Protein AF-A0A1J3I1K5-F1 (afdb_monomer_lite)

Radius of gyration: 16.77 Å; chains: 1; bounding box: 33×22×44 Å

Structure (mmCIF, N/CA/C/O backbone):
data_AF-A0A1J3I1K5-F1
#
_entry.id   AF-A0A1J3I1K5-F1
#
loop_
_atom_site.group_PDB
_atom_site.id
_atom_site.type_symbol
_atom_site.label_atom_id
_atom_site.label_alt_id
_atom_site.label_comp_id
_atom_site.label_asym_id
_atom_site.label_entity_id
_atom_site.label_seq_id
_atom_site.pdbx_PDB_ins_code
_atom_site.Cartn_x
_atom_site.Cartn_y
_atom_site.Ca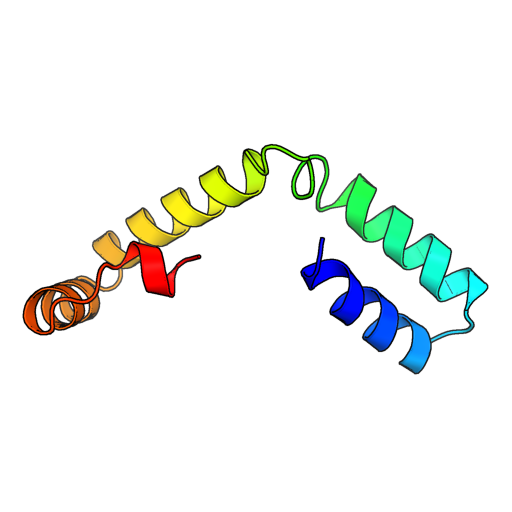rtn_z
_atom_site.occupancy
_atom_site.B_iso_or_equiv
_atom_site.auth_seq_id
_atom_site.auth_comp_id
_atom_site.auth_asym_id
_atom_site.auth_atom_id
_atom_site.pdbx_PDB_model_num
ATOM 1 N N . CYS A 1 1 ? 9.097 -6.023 -3.704 1.00 67.06 1 CYS A N 1
ATOM 2 C CA . CYS A 1 1 ? 7.835 -6.022 -2.931 1.00 67.06 1 CYS A CA 1
ATOM 3 C C . CYS A 1 1 ? 6.688 -6.541 -3.815 1.00 67.06 1 CYS A C 1
ATOM 5 O O . CYS A 1 1 ? 6.708 -6.247 -5.004 1.00 67.06 1 CYS A O 1
ATOM 7 N N . GLN A 1 2 ? 5.730 -7.335 -3.304 1.00 75.69 2 GLN A N 1
ATOM 8 C CA . GLN A 1 2 ? 4.710 -8.013 -4.142 1.00 75.69 2 GLN A CA 1
ATOM 9 C C . GLN A 1 2 ? 3.697 -7.055 -4.800 1.00 75.69 2 GLN A C 1
ATOM 11 O O . GLN A 1 2 ? 3.218 -7.341 -5.896 1.00 75.69 2 GLN A O 1
ATOM 16 N N . ALA A 1 3 ? 3.410 -5.905 -4.183 1.00 82.75 3 ALA A N 1
ATOM 17 C CA . ALA A 1 3 ? 2.438 -4.936 -4.699 1.00 82.75 3 ALA A CA 1
ATOM 18 C C . ALA A 1 3 ? 2.857 -4.294 -6.039 1.00 82.75 3 ALA A C 1
ATOM 20 O O . ALA A 1 3 ? 2.009 -4.024 -6.887 1.00 82.75 3 ALA A O 1
ATOM 21 N N . MET A 1 4 ? 4.164 -4.132 -6.285 1.00 91.38 4 MET A N 1
ATOM 22 C CA . MET A 1 4 ? 4.694 -3.544 -7.529 1.00 91.38 4 MET A CA 1
ATOM 23 C C . MET A 1 4 ? 4.307 -4.339 -8.781 1.00 91.38 4 MET A C 1
ATOM 25 O O . MET A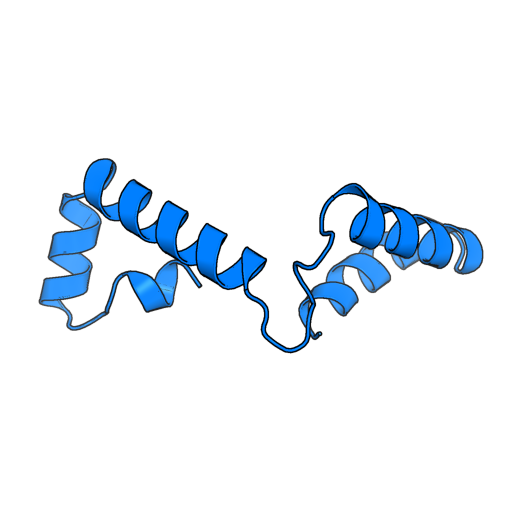 1 4 ? 4.146 -3.764 -9.856 1.00 91.38 4 MET A O 1
ATOM 29 N N . ASN A 1 5 ? 4.106 -5.652 -8.645 1.00 93.38 5 ASN A N 1
ATOM 30 C CA . ASN A 1 5 ? 3.765 -6.521 -9.769 1.00 93.38 5 ASN A CA 1
ATOM 31 C C . ASN A 1 5 ? 2.415 -6.147 -10.394 1.00 93.38 5 ASN A C 1
ATOM 33 O O . ASN A 1 5 ? 2.248 -6.277 -11.605 1.00 93.38 5 ASN A O 1
ATOM 37 N N . PHE A 1 6 ? 1.468 -5.651 -9.591 1.00 93.56 6 PHE A N 1
ATOM 38 C CA . PHE A 1 6 ? 0.176 -5.186 -10.095 1.00 93.56 6 PHE A CA 1
ATOM 39 C C . PHE A 1 6 ? 0.323 -3.921 -10.940 1.00 93.56 6 PHE A C 1
ATOM 41 O O . PHE A 1 6 ? -0.248 -3.855 -12.028 1.00 93.56 6 PHE A O 1
ATOM 48 N N . PHE A 1 7 ? 1.125 -2.953 -10.485 1.00 94.56 7 PHE A N 1
ATOM 49 C CA . PHE A 1 7 ? 1.420 -1.749 -11.262 1.00 94.56 7 PHE A CA 1
ATOM 50 C C . PHE A 1 7 ? 2.139 -2.096 -12.565 1.00 94.56 7 PHE A C 1
ATOM 52 O O . PHE A 1 7 ? 1.708 -1.658 -13.628 1.00 94.56 7 PHE A O 1
ATOM 59 N N . ALA A 1 8 ? 3.169 -2.944 -12.508 1.00 96.25 8 ALA A N 1
ATOM 60 C CA . ALA A 1 8 ? 3.893 -3.392 -13.694 1.00 96.25 8 ALA A CA 1
ATOM 61 C C . ALA A 1 8 ? 2.960 -4.074 -14.710 1.00 96.25 8 ALA A C 1
ATOM 63 O O . ALA A 1 8 ? 2.960 -3.711 -15.884 1.00 96.25 8 ALA A O 1
ATOM 64 N N . ALA A 1 9 ? 2.120 -5.014 -14.262 1.00 97.00 9 ALA A N 1
ATOM 65 C CA . ALA A 1 9 ? 1.175 -5.710 -15.132 1.00 97.00 9 ALA A CA 1
ATOM 66 C C . ALA A 1 9 ? 0.147 -4.753 -15.756 1.00 97.00 9 ALA A C 1
ATOM 68 O O . ALA A 1 9 ? -0.118 -4.840 -16.953 1.00 97.00 9 ALA A O 1
ATOM 69 N N . LEU A 1 10 ? -0.408 -3.822 -14.973 1.00 97.44 10 LEU A N 1
ATOM 70 C CA . LEU A 1 10 ? -1.356 -2.830 -15.478 1.00 97.44 10 LEU A CA 1
ATOM 71 C C . LEU A 1 10 ? -0.707 -1.906 -16.515 1.00 97.44 10 LEU A C 1
ATOM 73 O O . LEU A 1 10 ? -1.294 -1.660 -17.563 1.00 97.44 10 LEU A O 1
ATOM 77 N N . LEU A 1 11 ? 0.507 -1.420 -16.251 1.00 98.00 11 LEU A N 1
ATOM 78 C CA . LEU A 1 11 ? 1.233 -0.558 -17.181 1.00 98.00 11 LEU A CA 1
ATOM 79 C C . LEU A 1 11 ? 1.569 -1.306 -18.478 1.00 98.00 11 LEU A C 1
ATOM 81 O O . LEU A 1 11 ? 1.326 -0.774 -19.556 1.00 98.00 11 LEU A O 1
ATOM 85 N N . LEU A 1 12 ? 2.014 -2.563 -18.396 1.00 98.25 12 LEU A N 1
ATOM 86 C CA . LEU A 1 12 ? 2.294 -3.404 -19.569 1.00 98.25 12 LEU A CA 1
ATOM 87 C C . LEU A 1 12 ? 1.056 -3.684 -20.434 1.00 98.25 12 LEU A C 1
ATOM 89 O O . LEU A 1 12 ? 1.186 -3.901 -21.636 1.00 98.25 12 LEU A O 1
ATOM 93 N N . LEU A 1 13 ? -0.147 -3.667 -19.853 1.00 98.31 13 LEU A N 1
ATOM 94 C CA . LEU A 1 13 ? -1.392 -3.759 -20.622 1.00 98.31 13 LEU A CA 1
ATOM 95 C C . LEU A 1 13 ? -1.710 -2.470 -21.395 1.00 98.31 13 LEU A C 1
ATOM 97 O O . LEU A 1 13 ? -2.442 -2.521 -22.382 1.00 98.31 13 LEU A O 1
ATOM 101 N N . LEU A 1 14 ? -1.202 -1.322 -20.942 1.00 98.06 14 LEU A N 1
ATOM 102 C CA . LEU A 1 14 ? -1.570 0.001 -21.453 1.00 98.06 14 LEU A CA 1
ATOM 103 C C . LEU A 1 14 ? -0.508 0.618 -22.370 1.00 98.06 14 LEU A C 1
ATOM 105 O O . LEU A 1 14 ? -0.842 1.473 -23.191 1.00 98.06 14 LEU A O 1
ATOM 109 N N . MET A 1 15 ? 0.760 0.227 -22.235 1.00 98.19 15 MET A N 1
ATOM 110 C CA . MET A 1 15 ? 1.870 0.823 -22.977 1.00 98.19 15 MET A CA 1
ATOM 111 C C . MET A 1 15 ? 3.011 -0.173 -23.244 1.00 98.19 15 MET A C 1
ATOM 113 O O . MET A 1 15 ? 3.084 -1.213 -22.590 1.00 98.19 15 MET A O 1
ATOM 117 N N . PRO A 1 16 ? 3.921 0.132 -24.194 1.00 98.50 16 PRO A N 1
ATOM 118 C CA . PRO A 1 16 ? 5.107 -0.684 -24.444 1.00 98.50 16 PRO A CA 1
ATOM 119 C C . PRO A 1 16 ? 5.985 -0.845 -23.199 1.00 98.50 16 PRO A C 1
ATOM 121 O O . PRO A 1 16 ? 6.029 0.043 -22.350 1.00 98.50 16 PRO A O 1
ATOM 124 N N . GLU A 1 17 ? 6.731 -1.948 -23.143 1.00 98.19 17 GLU A N 1
ATOM 125 C CA . GLU A 1 17 ? 7.559 -2.347 -21.996 1.00 98.19 17 GLU A CA 1
ATOM 126 C C . GLU A 1 17 ? 8.470 -1.232 -21.469 1.00 98.19 17 GLU A C 1
ATOM 128 O O . GLU A 1 17 ? 8.464 -0.957 -20.272 1.00 98.19 17 GLU A O 1
ATOM 133 N N . GLU A 1 18 ? 9.202 -0.545 -22.349 1.00 98.12 18 GLU A N 1
ATOM 134 C CA . GLU A 1 18 ? 10.110 0.536 -21.949 1.00 98.12 18 GLU A CA 1
ATOM 135 C C . GLU A 1 18 ? 9.362 1.690 -21.264 1.00 98.12 18 GLU A C 1
ATOM 137 O O . GLU A 1 18 ? 9.767 2.161 -20.202 1.00 98.12 18 GLU A O 1
ATOM 142 N N . ASN A 1 19 ? 8.218 2.101 -21.816 1.00 98.25 19 ASN A N 1
ATOM 143 C CA . ASN A 1 19 ? 7.398 3.152 -21.216 1.00 98.25 19 ASN A CA 1
ATOM 144 C C . ASN A 1 19 ? 6.794 2.691 -19.885 1.00 98.25 19 ASN A C 1
ATOM 146 O O . ASN A 1 19 ? 6.714 3.483 -18.946 1.00 98.25 19 ASN A O 1
ATOM 150 N N . ALA A 1 20 ? 6.386 1.422 -19.792 1.00 98.19 20 ALA A N 1
ATOM 151 C CA . ALA A 1 20 ? 5.839 0.839 -18.572 1.00 98.19 20 ALA A CA 1
ATOM 152 C C . ALA A 1 20 ? 6.892 0.813 -17.457 1.00 98.19 20 ALA A C 1
ATOM 154 O O . ALA A 1 20 ? 6.589 1.174 -16.323 1.00 98.19 20 ALA A O 1
ATOM 155 N N . PHE A 1 21 ? 8.134 0.457 -17.791 1.00 97.31 21 PHE A N 1
ATOM 156 C CA . PHE A 1 21 ? 9.260 0.458 -16.863 1.00 97.31 21 PHE A CA 1
ATOM 157 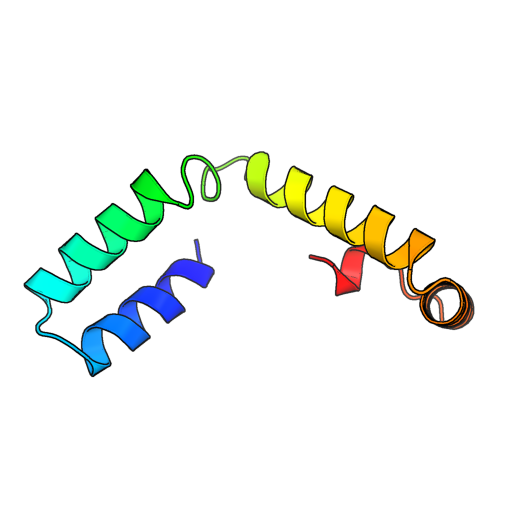C C . PHE A 1 21 ? 9.541 1.857 -16.306 1.00 97.31 21 PHE A C 1
ATOM 159 O O . PHE A 1 21 ? 9.551 2.042 -15.090 1.00 97.31 21 PHE A O 1
ATOM 166 N N . TRP A 1 22 ? 9.700 2.859 -17.176 1.00 97.81 22 TRP A N 1
ATOM 167 C CA . TRP A 1 22 ? 9.983 4.226 -16.729 1.00 97.81 22 TRP A CA 1
ATOM 168 C C . TRP A 1 22 ? 8.809 4.856 -15.981 1.00 97.81 22 TRP A C 1
ATOM 170 O O . TRP A 1 22 ? 9.021 5.572 -15.006 1.00 97.81 22 TRP A O 1
ATOM 180 N N . SER A 1 23 ? 7.574 4.544 -16.380 1.00 97.38 23 SER A N 1
ATOM 181 C CA . SER A 1 23 ? 6.384 4.985 -15.647 1.00 97.38 23 SER A CA 1
ATOM 182 C C . SER A 1 23 ? 6.317 4.355 -14.259 1.00 97.38 23 SER A C 1
ATOM 184 O O . SER A 1 23 ? 5.980 5.041 -13.302 1.00 97.38 23 SER A O 1
ATOM 186 N N . LEU A 1 24 ? 6.659 3.068 -14.127 1.00 96.38 24 LEU A N 1
ATOM 187 C CA . LEU A 1 24 ? 6.712 2.401 -12.829 1.00 96.38 24 LEU A CA 1
ATOM 188 C C . LEU A 1 24 ? 7.762 3.049 -11.925 1.00 96.38 24 LEU A C 1
ATOM 190 O O . LEU A 1 24 ? 7.440 3.348 -10.782 1.00 96.38 24 LEU A O 1
ATOM 194 N N . ILE A 1 25 ? 8.973 3.306 -12.433 1.00 95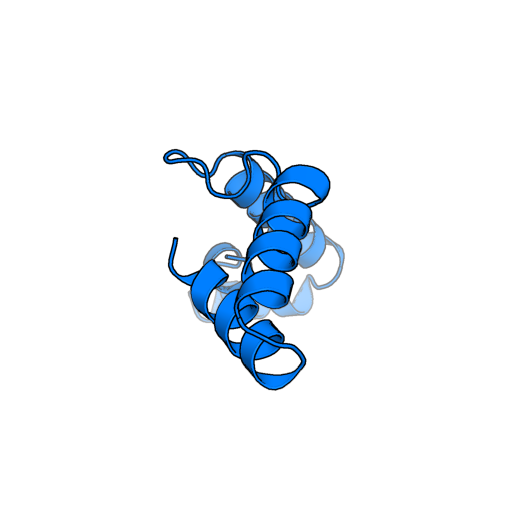.12 25 ILE A N 1
ATOM 195 C CA . ILE A 1 25 ? 10.020 4.002 -11.669 1.00 95.12 25 ILE A CA 1
ATOM 196 C C . ILE A 1 25 ? 9.524 5.369 -11.200 1.00 95.12 25 ILE A C 1
ATOM 198 O O . ILE A 1 25 ? 9.564 5.633 -10.006 1.00 95.12 25 ILE A O 1
ATOM 202 N N . GLY A 1 26 ? 8.982 6.191 -12.105 1.00 96.00 26 GLY A N 1
ATOM 203 C CA . GLY A 1 26 ? 8.454 7.507 -11.735 1.00 96.00 26 GLY A CA 1
ATOM 204 C C . GLY A 1 26 ? 7.348 7.422 -10.682 1.00 96.00 26 GLY A C 1
ATOM 205 O O . GLY A 1 26 ? 7.347 8.185 -9.727 1.00 96.00 26 GLY A O 1
ATOM 206 N N . ILE A 1 27 ? 6.437 6.447 -10.785 1.00 94.75 27 ILE A N 1
ATOM 207 C CA . ILE A 1 27 ? 5.396 6.243 -9.767 1.00 94.75 27 ILE A CA 1
ATOM 208 C C . ILE A 1 27 ? 6.011 5.915 -8.404 1.00 94.75 27 ILE A C 1
ATOM 210 O O . ILE A 1 27 ? 5.593 6.480 -7.394 1.00 94.75 27 ILE A O 1
ATOM 214 N N . ILE A 1 28 ? 6.968 4.987 -8.364 1.00 93.31 28 ILE A N 1
ATOM 215 C CA . ILE A 1 28 ? 7.578 4.551 -7.108 1.00 93.31 28 ILE A CA 1
ATOM 216 C C . ILE A 1 28 ? 8.395 5.677 -6.477 1.00 93.31 28 ILE A C 1
ATOM 218 O O . ILE A 1 28 ? 8.209 5.943 -5.296 1.00 93.31 28 ILE A O 1
ATOM 222 N N . ASP A 1 29 ? 9.228 6.363 -7.251 1.00 92.50 29 ASP A N 1
ATOM 223 C CA . ASP A 1 29 ? 10.121 7.392 -6.720 1.00 92.50 29 ASP A CA 1
ATOM 224 C C . ASP A 1 29 ? 9.362 8.680 -6.358 1.00 92.50 29 ASP A C 1
ATOM 226 O O . ASP A 1 29 ? 9.607 9.257 -5.299 1.00 92.50 29 ASP A O 1
ATOM 230 N N . ASP A 1 30 ? 8.398 9.114 -7.181 1.00 94.25 30 ASP A N 1
ATOM 231 C CA . ASP A 1 30 ? 7.718 10.400 -6.975 1.00 94.25 30 ASP A CA 1
ATOM 232 C C . ASP A 1 30 ? 6.545 10.317 -5.982 1.00 94.25 30 ASP A C 1
ATOM 234 O O . ASP A 1 30 ? 6.262 11.294 -5.284 1.00 94.25 30 ASP A O 1
ATOM 238 N N . TYR A 1 31 ? 5.834 9.182 -5.916 1.00 91.75 31 TYR A N 1
ATOM 239 C CA . TYR A 1 31 ? 4.621 9.039 -5.090 1.00 91.75 31 TYR A CA 1
ATOM 240 C C . TYR A 1 31 ? 4.770 8.069 -3.921 1.00 91.75 31 TYR A C 1
ATOM 242 O O . TYR A 1 31 ? 4.039 8.194 -2.941 1.00 91.75 31 TYR A O 1
ATOM 250 N N . PHE A 1 32 ? 5.682 7.102 -4.015 1.00 91.06 32 PHE A N 1
ATOM 251 C CA . PHE A 1 32 ? 5.867 6.049 -3.015 1.00 91.06 32 PHE A CA 1
ATOM 252 C C . PHE A 1 32 ? 7.316 5.984 -2.512 1.00 91.06 32 PHE A C 1
ATOM 254 O O . PHE A 1 32 ? 7.804 4.896 -2.184 1.00 91.06 32 PHE A O 1
ATOM 261 N N . SER A 1 33 ? 8.002 7.135 -2.448 1.00 89.81 33 SER A N 1
ATOM 262 C CA . SER A 1 33 ? 9.356 7.229 -1.887 1.00 89.81 33 SER A CA 1
ATOM 263 C C . SER A 1 33 ? 9.397 6.551 -0.523 1.00 89.81 33 SER A C 1
ATOM 265 O O . SER A 1 33 ? 8.517 6.766 0.307 1.00 89.81 33 SER A O 1
ATOM 267 N N . ASP A 1 34 ? 10.392 5.687 -0.316 1.00 89.06 34 ASP A N 1
ATOM 268 C CA . ASP A 1 34 ? 10.629 4.923 0.919 1.00 89.06 34 ASP A CA 1
ATOM 269 C C . ASP A 1 34 ? 9.500 3.969 1.367 1.00 89.06 34 ASP A C 1
ATOM 271 O O . ASP A 1 34 ? 9.688 3.161 2.284 1.00 89.06 34 ASP A O 1
ATOM 275 N N . TYR A 1 35 ? 8.365 3.951 0.661 1.00 90.75 35 TYR A N 1
ATOM 276 C CA . TYR A 1 35 ? 7.199 3.116 0.958 1.00 90.75 35 TYR A CA 1
ATOM 277 C C . TYR A 1 35 ? 7.502 1.622 0.850 1.00 90.75 35 TYR A C 1
ATOM 279 O O . TYR A 1 35 ? 7.016 0.804 1.630 1.00 90.75 35 TYR A O 1
ATOM 287 N N . TYR A 1 36 ? 8.349 1.268 -0.115 1.00 87.75 36 TYR A N 1
ATOM 288 C CA . TYR A 1 36 ? 8.779 -0.102 -0.380 1.00 87.75 36 TYR A CA 1
ATOM 289 C C . TYR A 1 36 ? 10.207 -0.393 0.101 1.00 87.75 36 TYR A C 1
ATOM 291 O O . TYR A 1 36 ? 10.850 -1.311 -0.416 1.00 87.75 36 TYR A O 1
ATOM 299 N N . SER A 1 37 ? 10.701 0.384 1.072 1.00 89.81 37 SER A N 1
ATOM 300 C CA . SER A 1 37 ? 11.942 0.091 1.798 1.00 89.81 37 SER A CA 1
ATOM 301 C C . SER A 1 37 ? 11.880 -1.276 2.496 1.00 89.81 37 SER A C 1
ATOM 303 O O . SER A 1 37 ? 10.807 -1.847 2.676 1.00 89.81 37 SER A O 1
ATOM 305 N N . GLU A 1 38 ? 13.030 -1.817 2.906 1.00 87.81 38 GLU A N 1
ATOM 306 C CA . GLU A 1 38 ? 13.086 -3.108 3.614 1.00 87.81 38 GLU A CA 1
ATOM 307 C C . GLU A 1 38 ? 12.296 -3.081 4.932 1.00 87.81 38 GLU A C 1
ATOM 309 O O . GLU A 1 38 ? 11.628 -4.052 5.281 1.00 87.81 38 GLU A O 1
ATOM 314 N N . GLU A 1 39 ? 12.320 -1.943 5.628 1.00 90.19 39 GLU A N 1
ATOM 315 C CA . GLU A 1 39 ? 11.603 -1.741 6.889 1.00 90.19 39 GLU A CA 1
ATOM 316 C C . GLU A 1 39 ? 10.133 -1.335 6.682 1.00 90.19 39 GLU A C 1
ATOM 318 O O . GLU A 1 39 ? 9.333 -1.436 7.612 1.00 90.19 39 GLU A O 1
ATOM 323 N N . MET A 1 40 ? 9.758 -0.892 5.473 1.00 91.50 40 MET A N 1
ATOM 324 C CA . MET A 1 40 ? 8.402 -0.456 5.108 1.00 91.50 40 MET A CA 1
ATOM 325 C C . MET A 1 40 ? 7.799 0.563 6.090 1.00 91.50 40 MET A C 1
ATOM 327 O O . MET A 1 40 ? 6.602 0.522 6.378 1.00 91.50 40 MET A O 1
ATOM 331 N N . ILE A 1 41 ? 8.623 1.464 6.640 1.00 93.25 41 ILE A N 1
ATOM 332 C CA . ILE A 1 41 ? 8.200 2.394 7.701 1.00 93.25 41 ILE A CA 1
ATOM 333 C C . ILE A 1 41 ? 7.026 3.256 7.239 1.00 93.25 41 ILE A C 1
ATOM 335 O O 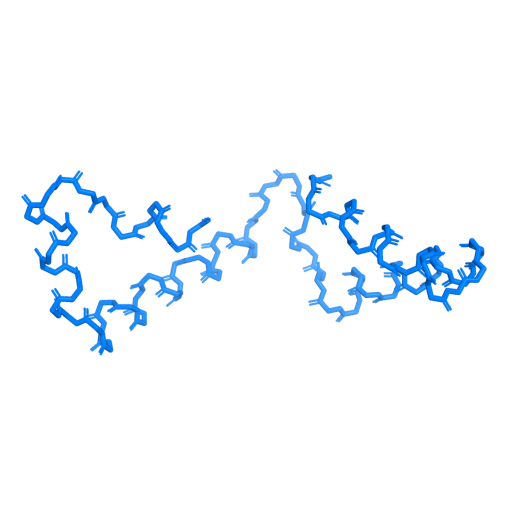. ILE A 1 41 ? 6.006 3.287 7.922 1.00 93.25 41 ILE A O 1
ATOM 339 N N . GLU A 1 42 ? 7.126 3.892 6.072 1.00 93.06 42 GLU A N 1
ATOM 340 C CA . GLU A 1 42 ? 6.061 4.763 5.552 1.00 93.06 42 GLU A CA 1
ATOM 341 C C . GLU A 1 42 ? 4.743 3.993 5.347 1.00 93.06 42 GLU A C 1
ATOM 343 O O . GLU A 1 42 ? 3.669 4.471 5.706 1.00 93.06 42 GLU A O 1
ATOM 348 N N . SER A 1 43 ? 4.815 2.738 4.891 1.00 91.69 43 SER A N 1
ATOM 349 C CA . SER A 1 43 ? 3.633 1.876 4.766 1.00 91.69 43 SER A CA 1
ATOM 350 C C . SER A 1 43 ? 2.990 1.558 6.123 1.00 91.69 43 SER A C 1
ATOM 352 O O . SER A 1 43 ? 1.768 1.625 6.262 1.00 91.69 43 SER A O 1
ATOM 354 N N . GLN A 1 44 ? 3.797 1.284 7.154 1.00 92.62 44 GLN A N 1
ATOM 355 C CA . GLN A 1 44 ? 3.299 1.071 8.518 1.00 92.62 44 GLN A CA 1
ATOM 356 C C . GLN A 1 44 ? 2.677 2.337 9.124 1.00 92.62 44 GLN A C 1
ATOM 358 O O . GLN A 1 44 ? 1.734 2.243 9.915 1.00 92.62 44 GLN A O 1
ATOM 363 N N . VAL A 1 45 ? 3.204 3.518 8.785 1.00 94.38 45 VAL A N 1
ATOM 364 C CA . VAL A 1 45 ? 2.638 4.806 9.210 1.00 94.38 45 VAL A CA 1
ATOM 365 C C . VAL A 1 45 ? 1.240 4.971 8.621 1.00 94.38 45 VAL A C 1
ATOM 367 O O . VAL A 1 45 ? 0.291 5.179 9.379 1.00 94.38 45 VAL A O 1
ATOM 370 N N . ASP A 1 46 ? 1.084 4.782 7.311 1.00 93.81 46 ASP A N 1
ATOM 371 C CA . ASP A 1 46 ? -0.215 4.876 6.639 1.00 93.81 46 ASP A CA 1
ATOM 372 C C . ASP A 1 46 ? -1.232 3.862 7.180 1.00 93.81 46 ASP A C 1
ATOM 374 O O . ASP A 1 46 ? -2.390 4.213 7.424 1.00 93.81 46 ASP A O 1
ATOM 378 N N . GLN A 1 47 ? -0.803 2.624 7.449 1.00 94.25 47 GLN A N 1
ATOM 379 C CA . GLN A 1 47 ? -1.649 1.598 8.068 1.00 94.25 47 GLN A CA 1
ATOM 380 C C . GLN A 1 47 ? -2.188 2.045 9.437 1.00 94.25 47 GLN A C 1
ATOM 382 O O . GLN A 1 47 ? -3.365 1.825 9.741 1.00 94.25 47 GLN A O 1
ATOM 387 N N . ARG A 1 48 ? -1.351 2.683 10.269 1.00 95.38 48 ARG A N 1
ATOM 388 C CA . ARG A 1 48 ? -1.764 3.208 11.583 1.00 95.38 48 ARG A CA 1
ATOM 389 C C . ARG A 1 48 ? -2.722 4.382 11.453 1.00 95.38 48 ARG A C 1
ATOM 391 O O . ARG A 1 48 ? -3.729 4.412 12.156 1.00 95.38 48 ARG A O 1
ATOM 398 N N . VAL A 1 49 ? -2.449 5.309 10.537 1.00 96.38 49 VAL A N 1
ATOM 399 C CA . VAL A 1 49 ? -3.352 6.438 10.266 1.00 96.38 49 VAL A CA 1
ATOM 400 C C . VAL A 1 49 ? -4.718 5.921 9.811 1.00 96.38 49 VAL A C 1
ATOM 402 O O . VAL A 1 49 ? -5.750 6.384 10.297 1.00 96.38 49 VAL A O 1
ATOM 405 N N . LEU A 1 50 ? -4.753 4.917 8.930 1.00 96.50 50 LEU A N 1
ATOM 406 C CA . LEU A 1 50 ? -6.002 4.295 8.502 1.00 96.50 50 LEU A CA 1
ATOM 407 C C . LEU A 1 50 ? -6.723 3.591 9.661 1.00 96.50 50 LEU A C 1
ATOM 409 O O . LEU A 1 50 ? -7.941 3.723 9.779 1.00 96.50 50 LEU A O 1
ATOM 413 N N . GLU A 1 51 ? -6.004 2.881 10.533 1.00 95.88 51 GLU A N 1
ATOM 414 C CA . GLU A 1 51 ? -6.588 2.278 11.737 1.00 95.88 51 GLU A CA 1
ATOM 415 C C . GLU A 1 51 ? -7.266 3.331 12.627 1.00 95.88 51 GLU A C 1
ATOM 417 O O . GLU A 1 51 ? -8.423 3.149 13.024 1.00 95.88 51 GLU A O 1
ATOM 422 N N . GLU A 1 52 ? -6.585 4.442 12.913 1.00 96.44 52 GLU A N 1
ATOM 423 C CA . GLU A 1 52 ? -7.135 5.544 13.708 1.00 96.44 52 GLU A CA 1
ATOM 424 C C . GLU A 1 52 ? -8.389 6.131 13.051 1.00 96.44 52 GLU A C 1
ATOM 426 O O . GLU A 1 52 ? -9.439 6.241 13.691 1.00 96.44 52 GLU A O 1
ATOM 431 N N . LEU A 1 53 ? -8.335 6.401 11.743 1.00 97.25 53 LEU A N 1
ATOM 432 C CA . LEU A 1 53 ? -9.482 6.897 10.984 1.00 97.25 53 LEU A CA 1
ATOM 433 C C . LEU A 1 53 ? -10.666 5.923 11.015 1.00 97.25 53 LEU A C 1
ATOM 435 O O . LEU A 1 53 ? -11.813 6.356 11.134 1.00 97.25 53 LEU A O 1
ATOM 439 N N . VAL A 1 54 ? -10.428 4.612 10.938 1.00 96.75 54 VAL A N 1
ATOM 440 C CA . VAL A 1 54 ? -11.495 3.603 11.018 1.00 96.75 54 VAL A CA 1
ATOM 441 C C . VAL A 1 54 ? -12.134 3.590 12.407 1.00 96.75 54 VAL A C 1
ATOM 443 O O . VAL A 1 54 ? -13.363 3.536 12.510 1.00 96.75 54 VAL A O 1
ATOM 446 N N . ARG A 1 55 ? -11.333 3.711 13.471 1.00 95.81 55 ARG A N 1
ATOM 447 C CA . ARG A 1 55 ? -11.828 3.816 14.853 1.00 95.81 55 ARG A CA 1
ATOM 448 C C . ARG A 1 55 ? -12.674 5.065 15.069 1.00 95.81 55 ARG A C 1
ATOM 450 O O . ARG A 1 55 ? -13.740 4.971 15.678 1.00 95.81 55 ARG A O 1
ATOM 457 N N . GLU A 1 56 ? -12.253 6.203 14.529 1.00 97.69 56 GLU A N 1
ATOM 458 C CA . GLU A 1 56 ? -12.981 7.465 14.663 1.00 97.69 56 GLU A CA 1
ATOM 459 C C . GLU A 1 56 ? -14.255 7.518 13.813 1.00 97.69 56 GLU A C 1
ATOM 461 O O . GLU A 1 56 ? -15.309 7.964 14.273 1.00 97.69 56 GLU A O 1
ATOM 466 N N . ARG A 1 57 ? -14.171 7.093 12.548 1.00 97.88 57 ARG A N 1
ATOM 467 C CA . ARG A 1 57 ? -15.246 7.283 11.562 1.00 97.88 57 ARG A CA 1
ATOM 468 C C . ARG A 1 57 ? -16.239 6.129 11.531 1.00 97.88 57 ARG A C 1
ATOM 470 O O . ARG A 1 57 ? -17.408 6.351 11.213 1.00 97.88 57 ARG A O 1
ATOM 477 N N . PHE A 1 58 ? -15.814 4.921 11.897 1.00 97.19 58 PHE A N 1
ATOM 478 C CA . PHE A 1 58 ? -16.637 3.711 11.847 1.00 97.19 58 PHE A CA 1
ATOM 479 C C . PHE A 1 58 ? -16.626 2.932 13.175 1.00 97.19 58 PHE A C 1
ATOM 481 O O . PHE A 1 58 ? -16.385 1.722 13.183 1.00 97.19 58 PHE A O 1
ATOM 488 N N . PRO A 1 59 ? -16.990 3.555 14.314 1.00 97.00 59 PRO A N 1
ATOM 489 C CA . PRO A 1 59 ? -16.934 2.898 15.623 1.00 97.00 59 PRO A CA 1
ATOM 490 C C . PRO A 1 59 ? -17.822 1.648 15.704 1.00 97.00 59 PRO A C 1
ATOM 492 O O . PRO A 1 59 ? -17.471 0.674 16.361 1.00 97.00 59 PRO A O 1
ATOM 495 N N . LYS A 1 60 ? -18.956 1.620 14.984 1.00 97.88 60 LYS A N 1
ATOM 496 C CA . LYS A 1 60 ? -19.819 0.425 14.902 1.00 97.88 60 LYS A CA 1
ATOM 497 C C . LYS A 1 60 ? -19.114 -0.765 14.247 1.00 97.88 60 LYS A C 1
ATOM 499 O O . LYS A 1 60 ? -19.321 -1.892 14.684 1.00 97.88 60 LYS A O 1
ATOM 504 N N . LEU A 1 61 ? -18.313 -0.512 13.208 1.00 96.44 61 LEU A N 1
ATOM 505 C CA . LEU A 1 61 ? -17.528 -1.549 12.541 1.00 96.44 61 LEU A CA 1
ATOM 506 C C . LEU A 1 61 ? -16.447 -2.062 13.488 1.00 96.44 61 LEU A C 1
ATOM 508 O O . LEU A 1 61 ? -16.341 -3.267 13.668 1.00 96.44 61 LEU A O 1
ATOM 512 N N . VAL A 1 62 ? -15.722 -1.159 14.150 1.00 97.19 62 VAL A N 1
ATOM 513 C CA . VAL A 1 62 ? -14.688 -1.530 15.126 1.00 97.19 62 VAL A CA 1
ATOM 514 C C . VAL A 1 62 ? -15.255 -2.386 16.252 1.00 97.19 62 VAL A C 1
ATOM 516 O O . VAL A 1 62 ? -14.740 -3.467 16.500 1.00 97.19 62 VAL A O 1
ATOM 519 N N . HIS A 1 63 ? -16.379 -1.987 16.852 1.00 97.12 63 HIS A N 1
ATOM 520 C CA . HIS A 1 63 ? -17.029 -2.800 17.880 1.00 97.12 63 HIS A CA 1
ATOM 521 C C . HIS A 1 63 ? -17.460 -4.179 17.375 1.00 97.12 63 HIS A C 1
ATOM 523 O O . HIS A 1 63 ? -17.398 -5.152 18.123 1.00 97.12 63 HIS A O 1
ATOM 529 N N . HIS A 1 64 ? -17.914 -4.275 16.124 1.00 97.62 64 HIS A N 1
ATOM 530 C CA . HIS A 1 64 ? -18.273 -5.559 15.539 1.00 97.62 64 HIS A CA 1
ATOM 531 C C . HIS A 1 64 ? -17.045 -6.447 15.317 1.00 97.62 64 HIS A C 1
ATOM 533 O O . HIS A 1 64 ? -17.100 -7.624 15.663 1.00 97.62 64 HIS A O 1
ATOM 539 N N . LEU A 1 65 ? -15.953 -5.884 14.789 1.00 96.88 65 LEU A N 1
ATOM 540 C CA . LEU A 1 65 ? -14.682 -6.585 14.592 1.00 96.88 65 LEU A CA 1
ATOM 541 C C . LEU A 1 65 ? -14.124 -7.088 15.930 1.00 96.88 65 LEU A C 1
ATOM 543 O O . LEU A 1 65 ? -13.837 -8.277 16.057 1.00 96.88 65 LEU A O 1
ATOM 547 N N . ASP A 1 66 ? -14.106 -6.236 16.958 1.00 95.62 66 ASP A N 1
ATOM 548 C CA . ASP A 1 66 ? -13.678 -6.611 18.309 1.00 95.62 66 ASP A CA 1
ATOM 549 C C . ASP A 1 66 ? -14.563 -7.730 18.892 1.00 95.62 66 ASP A C 1
ATOM 551 O O . ASP A 1 66 ? -14.056 -8.682 19.486 1.00 95.62 66 ASP A O 1
ATOM 555 N N . TYR A 1 67 ? -15.885 -7.665 18.682 1.00 97.31 67 TYR A N 1
ATOM 556 C CA . TYR A 1 67 ? -16.831 -8.690 19.143 1.00 97.31 67 TYR A CA 1
ATOM 557 C C . TYR A 1 67 ? -16.566 -10.069 18.525 1.00 97.31 67 TYR A C 1
ATOM 559 O O . TYR A 1 67 ? -16.697 -11.082 19.212 1.00 97.31 67 TYR A O 1
ATOM 567 N N . ILE A 1 68 ? -16.179 -10.122 17.247 1.00 97.50 68 ILE A N 1
ATOM 568 C CA . ILE A 1 68 ? -15.837 -11.378 16.560 1.00 97.50 68 ILE A CA 1
ATOM 569 C C . ILE A 1 68 ? -14.355 -11.766 16.710 1.00 97.50 68 ILE A C 1
ATOM 571 O O . ILE A 1 68 ? -13.927 -12.758 16.123 1.00 97.50 68 ILE A O 1
ATOM 575 N N . GLY A 1 69 ? -13.572 -11.016 17.495 1.00 95.69 69 GLY A N 1
ATOM 576 C CA . GLY A 1 69 ? -12.156 -11.292 17.749 1.00 95.69 69 GLY A CA 1
ATOM 577 C C . GLY A 1 69 ? -11.215 -10.928 16.596 1.00 95.69 69 GLY A C 1
ATOM 578 O O . GLY A 1 69 ? -10.108 -11.460 16.526 1.00 95.69 69 GLY A O 1
ATOM 579 N N . VAL A 1 70 ? -11.639 -10.044 15.690 1.00 95.75 70 VAL A N 1
ATOM 580 C CA . VAL A 1 70 ? -10.832 -9.541 14.571 1.00 95.75 70 VAL A CA 1
ATOM 581 C C . VAL A 1 70 ? -10.253 -8.179 14.934 1.00 95.75 70 VAL A C 1
ATOM 583 O O . VAL A 1 70 ? -10.985 -7.254 15.272 1.00 95.75 70 VAL A O 1
ATOM 586 N N . GLN A 1 71 ? -8.931 -8.034 14.836 1.00 90.50 71 GLN A N 1
ATOM 587 C CA . GLN A 1 71 ? -8.275 -6.752 15.091 1.00 90.50 71 GLN A CA 1
ATOM 588 C C . GLN A 1 71 ? -8.426 -5.819 13.888 1.00 90.50 71 GLN A C 1
ATOM 590 O O . GLN A 1 71 ? -8.222 -6.233 12.748 1.00 90.50 71 GLN A O 1
ATOM 595 N N . VAL A 1 72 ? -8.711 -4.540 14.145 1.00 90.62 72 VAL A N 1
ATOM 596 C CA . VAL A 1 72 ? -8.837 -3.510 13.094 1.00 90.62 72 VAL A CA 1
ATOM 597 C C . VAL A 1 72 ? -7.574 -3.429 12.230 1.00 90.62 72 VAL A C 1
ATOM 599 O O . VAL A 1 72 ? -7.670 -3.322 11.014 1.00 90.62 72 VAL A O 1
ATOM 602 N N . VAL A 1 73 ? -6.397 -3.594 12.832 1.00 89.38 73 VAL A N 1
ATOM 603 C CA . VAL A 1 73 ? -5.109 -3.561 12.124 1.00 89.38 73 VAL A CA 1
ATOM 604 C C . VAL A 1 73 ? -4.982 -4.618 11.015 1.00 89.38 73 VAL A C 1
ATOM 606 O O . VAL A 1 73 ? -4.246 -4.409 10.056 1.00 89.38 73 VAL A O 1
ATOM 609 N N . TRP A 1 74 ? -5.710 -5.741 11.105 1.00 88.94 74 TRP A N 1
ATOM 610 C CA . TRP A 1 74 ? -5.684 -6.805 10.089 1.00 88.94 74 TRP A CA 1
ATOM 611 C C . TRP A 1 74 ? -6.484 -6.464 8.835 1.00 88.94 74 TRP A C 1
ATOM 613 O O . TRP A 1 74 ? -6.302 -7.109 7.809 1.00 88.94 74 TRP A O 1
ATOM 623 N N . VAL A 1 75 ? -7.409 -5.508 8.932 1.00 85.31 75 VAL A N 1
ATOM 624 C CA . VAL A 1 75 ? -8.206 -5.045 7.789 1.00 85.31 75 VAL A CA 1
ATOM 625 C C . VAL A 1 75 ? -7.687 -3.730 7.215 1.00 85.31 75 VAL A C 1
ATOM 627 O O . VAL A 1 75 ? -8.100 -3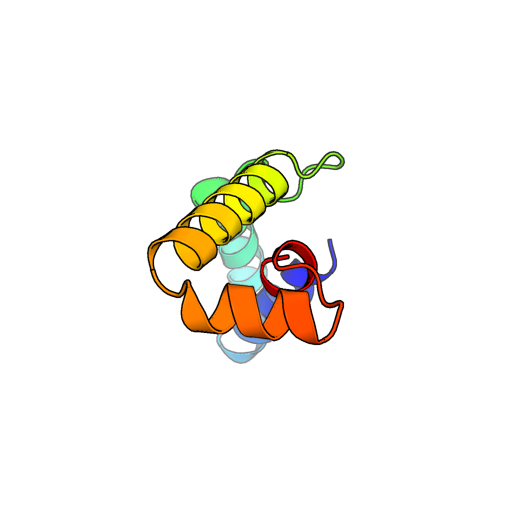.351 6.123 1.00 85.31 75 VAL A O 1
ATOM 630 N N . THR A 1 76 ? -6.814 -3.027 7.940 1.00 85.75 76 THR A N 1
ATOM 631 C CA . THR A 1 76 ? -6.199 -1.769 7.494 1.00 85.75 76 THR A CA 1
ATOM 632 C C . THR A 1 76 ? -4.777 -1.930 6.957 1.00 85.75 76 THR A C 1
ATOM 634 O O . THR A 1 76 ? -4.200 -0.931 6.536 1.00 85.75 76 THR A O 1
ATOM 637 N N . GLY A 1 77 ? -4.224 -3.149 6.968 1.00 74.44 77 GLY A N 1
ATOM 638 C CA . GLY A 1 77 ? -2.905 -3.497 6.420 1.00 74.44 77 GLY A CA 1
ATOM 639 C C . GLY A 1 77 ? -2.954 -4.428 5.223 1.00 74.44 77 GLY A C 1
ATOM 640 O O . GLY A 1 77 ? -4.013 -5.055 5.000 1.00 74.44 77 GLY A O 1
#

Foldseek 3Di:
DVVLVVQLVVLVVVDPNVVSVVVSVCCCVVPVNCCPPPVNVVVVVQLVVVLVCCCVVPVVVCVVCVVVVHHSSVVSD

Secondary structure (DSSP, 8-state):
-TTHHHHHHHHHHHS-HHHHHHHHHHHHHHHSTTTTSSS-HHHHHHHHHHHHHHHHH-HHHHHHHHHTT--THHHH-

InterPro domains:
  IPR000195 Rab-GAP-TBC domain [PF00566] (1-73)
  IPR000195 Rab-GAP-TBC domain [PS50086] (1-77)
  IPR035969 Rab-GAP-TBC domain superfamily [SSF47923] (1-64)
  IPR050302 Rab GTPase-activating TBC domain-containing protein [PTHR47219] (1-76)

pLDDT: mean 93.62, std 5.6, range [67.06, 98.5]

Sequence (77 aa):
CQAMNFFAALLLLLMPEENAFWSLIGIIDDYFSDYYSEEMIESQVDQRVLEELVRERFPKLVHHLDYIGVQVVWVTG

Organism: Noccaea caerulescens (NCBI:txid107243)